Protein AF-A0A2N3A590-F1 (afdb_monomer)

Secondary structure (DSSP, 8-state):
-HHHHHHHHHHHHHHHHHHHHHHHHHHHHHHHHHHHHHHHHHTTT-HHHHHHHHHHHHHHHHHTT-HHHHHHHHHHHHHHHHHTT-HHHHHHHHHHHH--

Foldseek 3Di:
DVVVVVVVVVVVVVVVVVVVVVVVVVVLVVQLVVLQVVLVVCLVPPLPSSLVSLVVQLVSCVVVVPLVSNLSSLQSNLVSCVSVVNNPSNVVSNVVSVVD

pLDDT: mean 86.76, std 6.39, range [61.44, 94.56]

Nearest PDB structures (foldseek):
  4wnd-assembly1_A  TM=8.968E-01  e=2.221E-01  Homo sapiens
  3sf4-assembly3_C  TM=8.344E-01  e=9.842E-01  Homo sapiens
  5a6c-assembly2_A  TM=8.103E-01  e=8.288E-01  Homo sapiens
  4wng-assembly1_A  TM=7.939E-01  e=7.827E-01  Homo sapiens
  3ro3-assembly1_A  TM=7.142E-01  e=1.388E+00  Mus musculus

Radius of gyration: 19.72 Å; Cα contacts (8 Å, |Δi|>4): 91; chains: 1; bounding box: 42×24×63 Å

Solvent-accessible surface area (backbone atoms only — not comparable to full-atom values): 5096 Å² total; per-residue (Å²): 118,68,69,62,54,54,50,52,52,53,51,52,53,51,52,52,51,52,52,56,51,51,55,51,53,52,50,52,54,49,50,36,53,50,31,45,50,52,16,64,68,25,51,84,83,38,50,70,62,15,45,53,33,18,50,51,22,28,52,54,16,59,77,65,72,33,62,66,51,29,31,55,18,27,46,49,42,17,50,50,28,48,74,69,69,37,59,69,63,16,50,54,31,45,50,58,36,70,77,107

Mean predicted aligned error: 6.99 Å

Structure (mmCIF, N/CA/C/O backbone):
data_AF-A0A2N3A590-F1
#
_entry.id   AF-A0A2N3A590-F1
#
loop_
_atom_site.group_PDB
_atom_site.id
_atom_site.type_symbol
_atom_site.label_atom_id
_atom_site.label_alt_id
_atom_site.label_comp_id
_atom_site.label_asym_id
_atom_site.label_entity_id
_atom_site.label_seq_id
_atom_site.pdbx_PDB_ins_code
_atom_site.Cartn_x
_atom_site.Cartn_y
_atom_site.Cartn_z
_atom_site.occupancy
_atom_site.B_iso_or_equiv
_atom_site.auth_seq_id
_atom_site.auth_comp_id
_atom_site.auth_asym_id
_atom_site.auth_atom_id
_atom_site.pdbx_PDB_model_num
ATOM 1 N N . MET A 1 1 ? -28.755 2.018 46.245 1.00 61.44 1 MET A N 1
ATOM 2 C CA . MET A 1 1 ? -27.562 1.150 46.098 1.00 61.44 1 MET A CA 1
ATOM 3 C C . MET A 1 1 ? -27.493 0.512 44.710 1.00 61.44 1 MET A C 1
ATOM 5 O O . MET A 1 1 ? -26.431 0.550 44.107 1.00 61.44 1 MET A O 1
ATOM 9 N N . GLU A 1 2 ? -28.600 0.008 44.154 1.00 64.56 2 GLU A N 1
ATOM 10 C CA . GLU A 1 2 ? -28.607 -0.703 42.858 1.00 64.56 2 GLU A CA 1
ATOM 11 C C . GLU A 1 2 ? -28.225 0.162 41.639 1.00 64.56 2 GLU A C 1
ATOM 13 O O . GLU A 1 2 ? -27.503 -0.304 40.758 1.00 64.56 2 GLU A O 1
ATOM 18 N N . CYS A 1 3 ? -28.597 1.450 41.612 1.00 62.06 3 CYS A N 1
ATOM 19 C CA . CYS A 1 3 ? -28.248 2.343 40.495 1.00 62.06 3 CYS A CA 1
ATOM 20 C C . CYS A 1 3 ? -26.734 2.554 40.318 1.00 62.06 3 CYS A C 1
ATOM 22 O O . CYS A 1 3 ? -26.265 2.688 39.191 1.00 62.06 3 CYS A O 1
ATOM 24 N N . ILE A 1 4 ? -25.958 2.563 41.409 1.00 73.62 4 ILE A N 1
ATOM 25 C CA . ILE A 1 4 ? -24.497 2.746 41.355 1.00 73.62 4 ILE A CA 1
ATOM 26 C C . ILE A 1 4 ? -23.832 1.488 40.788 1.00 73.62 4 ILE A C 1
ATOM 28 O O . ILE A 1 4 ? -22.884 1.587 40.011 1.00 73.62 4 ILE A O 1
ATOM 32 N N . PHE A 1 5 ? -24.353 0.306 41.124 1.00 74.06 5 PHE A N 1
ATOM 33 C CA . PHE A 1 5 ? -23.852 -0.962 40.599 1.00 74.06 5 PHE A CA 1
ATOM 34 C C . PHE A 1 5 ? -24.128 -1.091 39.094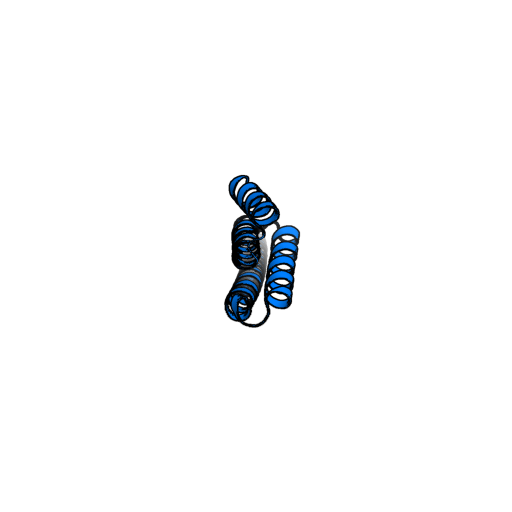 1.00 74.06 5 PHE A C 1
ATOM 36 O O . PHE A 1 5 ? -23.231 -1.421 38.320 1.00 74.06 5 PHE A O 1
ATOM 43 N N . TYR A 1 6 ? -25.337 -0.726 38.658 1.00 74.75 6 TYR A N 1
ATOM 44 C CA . TYR A 1 6 ? -25.716 -0.742 37.244 1.00 74.75 6 TYR A CA 1
ATOM 45 C C . TYR A 1 6 ? -24.915 0.269 36.404 1.00 74.75 6 TYR A C 1
ATOM 47 O O . TYR A 1 6 ? -24.506 -0.034 35.282 1.00 74.75 6 TYR A O 1
ATOM 55 N N . LEU A 1 7 ? -24.638 1.456 36.958 1.00 79.31 7 LEU A N 1
ATOM 56 C CA . LEU A 1 7 ? -23.824 2.475 36.294 1.00 79.31 7 LEU A CA 1
ATOM 57 C C . LEU A 1 7 ? -22.360 2.028 36.144 1.00 79.31 7 LEU A C 1
ATOM 59 O O . LEU A 1 7 ? -21.808 2.122 35.050 1.00 79.31 7 LEU A O 1
ATOM 63 N N . ASN A 1 8 ? -21.756 1.473 37.201 1.00 80.81 8 ASN A N 1
ATOM 64 C CA . ASN A 1 8 ? -20.388 0.942 37.148 1.00 80.81 8 ASN A CA 1
ATOM 65 C C . ASN A 1 8 ? -20.260 -0.236 36.172 1.00 80.81 8 ASN A C 1
ATOM 67 O O . ASN A 1 8 ? -19.292 -0.310 35.418 1.00 80.81 8 ASN A O 1
ATOM 71 N N . PHE A 1 9 ? -21.260 -1.120 36.126 1.00 84.69 9 PHE A N 1
ATOM 72 C CA . PHE A 1 9 ? -21.277 -2.243 35.191 1.00 84.69 9 PHE A CA 1
ATOM 73 C C . PHE A 1 9 ? -21.368 -1.782 33.725 1.00 84.69 9 PHE A C 1
ATOM 75 O O . PHE A 1 9 ? -20.624 -2.272 32.875 1.00 84.69 9 PHE A O 1
ATOM 82 N N . LYS A 1 10 ? -22.206 -0.777 33.419 1.00 86.69 10 LYS A N 1
ATOM 83 C CA . LYS A 1 10 ? -22.264 -0.168 32.076 1.00 86.69 10 LYS A CA 1
ATOM 84 C C . LYS A 1 10 ? -20.951 0.506 31.671 1.00 86.69 10 LYS A C 1
ATOM 86 O O . LYS A 1 10 ? -20.529 0.351 30.528 1.00 86.69 10 LYS A O 1
ATOM 91 N N . ILE A 1 11 ? -20.304 1.229 32.588 1.00 88.06 11 ILE A N 1
ATOM 92 C CA . ILE A 1 11 ? -19.013 1.890 32.331 1.00 88.06 11 ILE A CA 1
ATOM 93 C C . ILE A 1 11 ? -17.925 0.853 32.021 1.00 88.06 11 ILE A C 1
ATOM 95 O O . ILE A 1 11 ? -17.163 1.031 31.072 1.00 88.06 11 ILE A O 1
ATOM 99 N N . LEU A 1 12 ? -17.886 -0.256 32.767 1.00 90.25 12 LEU A N 1
ATOM 100 C CA . LEU A 1 12 ? -16.924 -1.337 32.544 1.00 90.25 12 LEU A CA 1
ATOM 101 C C . LEU A 1 12 ? -17.089 -1.984 31.158 1.00 90.25 12 LEU A C 1
ATOM 103 O O . LEU A 1 12 ? -16.102 -2.208 30.459 1.00 90.25 12 LEU A O 1
ATOM 107 N N . ILE A 1 13 ? -18.332 -2.238 30.734 1.00 90.75 13 ILE A N 1
ATOM 108 C CA . ILE A 1 13 ? -18.627 -2.774 29.396 1.00 90.75 13 ILE A CA 1
ATOM 109 C C . ILE A 1 13 ? -18.188 -1.794 28.303 1.00 90.75 13 ILE A C 1
ATOM 111 O O . ILE A 1 13 ? -17.590 -2.208 27.310 1.00 90.75 13 ILE A O 1
ATOM 115 N N . LEU A 1 14 ? -18.447 -0.496 28.485 1.00 89.50 14 LEU A N 1
ATOM 116 C CA . LEU A 1 14 ? -18.047 0.529 27.522 1.00 89.50 14 LEU A CA 1
ATOM 117 C C . LEU A 1 14 ? -16.518 0.600 27.374 1.00 89.50 14 LEU A C 1
ATOM 119 O O . LEU A 1 14 ? -16.013 0.661 26.256 1.00 89.50 14 LEU A O 1
ATOM 123 N N . LEU A 1 15 ? -15.778 0.528 28.484 1.00 90.31 15 LEU A N 1
ATOM 124 C CA . LEU A 1 15 ? -14.312 0.477 28.485 1.00 90.31 15 LEU A CA 1
ATOM 125 C C . LEU A 1 15 ? -13.774 -0.752 27.743 1.00 90.31 15 LEU A C 1
ATOM 127 O O . LEU A 1 15 ? -12.868 -0.622 26.922 1.00 90.31 15 LEU A O 1
ATOM 131 N N . LEU A 1 16 ? -14.351 -1.932 27.984 1.00 90.62 16 LEU A N 1
ATOM 132 C CA . LEU A 1 16 ? -13.968 -3.159 27.280 1.00 90.62 16 LEU A CA 1
ATOM 133 C C . LEU A 1 16 ? -14.202 -3.046 25.769 1.00 90.62 16 LEU A C 1
ATOM 135 O O . LEU A 1 16 ? -13.327 -3.409 24.983 1.00 90.62 16 LEU A O 1
ATOM 139 N N . LEU A 1 17 ? -15.345 -2.493 25.354 1.00 90.56 17 LEU A N 1
ATOM 140 C CA . LEU A 1 17 ? -15.649 -2.261 23.940 1.00 90.56 17 LEU A CA 1
ATOM 141 C C . LEU A 1 17 ? -14.647 -1.302 23.284 1.00 90.56 17 LEU A C 1
ATOM 143 O O . LEU A 1 17 ? -14.182 -1.574 22.177 1.00 90.56 17 LEU A O 1
ATOM 147 N N . LEU A 1 18 ? -14.266 -0.223 23.974 1.00 87.94 18 LEU A N 1
ATOM 148 C CA . LEU A 1 18 ? -13.269 0.731 23.478 1.00 87.94 18 LEU A CA 1
ATOM 149 C C . LEU A 1 18 ? -11.889 0.084 23.295 1.00 87.94 18 LEU A C 1
ATOM 151 O O . LEU A 1 18 ? -11.238 0.317 22.278 1.00 87.94 18 LEU A O 1
ATOM 155 N N . ILE A 1 19 ? -11.457 -0.762 24.235 1.00 90.38 19 ILE A N 1
ATOM 156 C CA . ILE A 1 19 ? -10.176 -1.481 24.140 1.00 90.38 19 ILE A CA 1
ATOM 157 C C . ILE A 1 19 ? -10.181 -2.446 22.949 1.00 90.38 19 ILE A C 1
ATOM 159 O O . ILE A 1 19 ? -9.231 -2.473 22.167 1.00 90.38 19 ILE A O 1
ATOM 163 N N . ILE A 1 20 ? -11.263 -3.208 22.771 1.00 89.56 20 ILE A N 1
ATOM 164 C CA . ILE A 1 20 ? -11.401 -4.146 21.648 1.00 89.56 20 ILE A CA 1
ATOM 165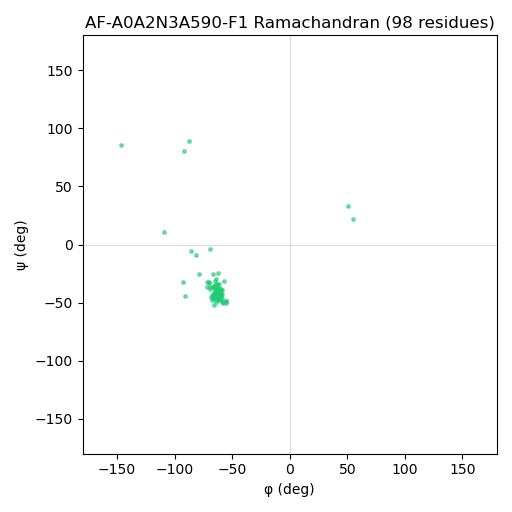 C C . ILE A 1 20 ? -11.356 -3.396 20.313 1.00 89.56 20 ILE A C 1
ATOM 167 O O . ILE A 1 20 ? -10.691 -3.839 19.374 1.00 89.56 20 ILE A O 1
ATOM 171 N N . PHE A 1 21 ? -12.036 -2.251 20.228 1.00 86.31 21 PHE A N 1
ATOM 172 C CA . PHE A 1 21 ? -12.042 -1.431 19.022 1.00 86.31 21 PHE A CA 1
ATOM 173 C C . PHE A 1 21 ? -10.651 -0.866 18.710 1.00 86.31 21 PHE A C 1
ATOM 175 O O . PHE A 1 21 ? -10.194 -0.964 17.571 1.00 86.31 21 PHE A O 1
ATOM 182 N N . LYS A 1 22 ? -9.935 -0.367 19.726 1.00 87.31 22 LYS A N 1
ATOM 183 C CA . LYS A 1 22 ? -8.557 0.124 19.578 1.00 87.31 22 LYS A CA 1
ATOM 184 C C . LYS A 1 22 ? -7.618 -0.962 19.053 1.00 87.31 22 LYS A C 1
ATOM 186 O O . LYS A 1 22 ? -6.930 -0.736 18.063 1.00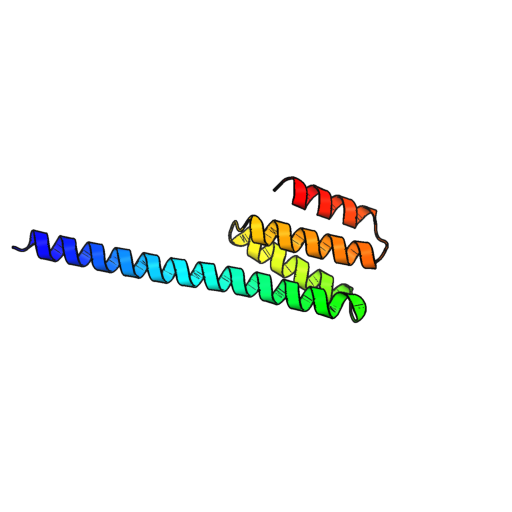 87.31 22 LYS A O 1
ATOM 191 N N . ASN A 1 23 ? -7.652 -2.156 19.646 1.00 88.94 23 ASN A N 1
ATOM 192 C CA . ASN A 1 23 ? -6.808 -3.273 19.212 1.00 88.94 23 ASN A CA 1
ATOM 193 C C . ASN A 1 23 ? -7.100 -3.692 17.764 1.00 88.94 23 ASN A C 1
ATOM 195 O O . ASN A 1 23 ? -6.185 -4.030 17.015 1.00 88.94 23 ASN A O 1
ATOM 199 N N . ARG A 1 24 ? -8.372 -3.654 17.342 1.00 87.56 24 ARG A N 1
ATOM 200 C CA . ARG A 1 24 ? -8.741 -3.933 15.947 1.00 87.56 24 ARG A CA 1
ATOM 201 C C . ARG A 1 24 ? -8.156 -2.907 14.981 1.00 87.56 24 ARG A C 1
ATOM 203 O O . ARG A 1 24 ? -7.619 -3.308 13.952 1.00 87.56 24 ARG A O 1
ATOM 210 N N . LEU A 1 25 ? -8.235 -1.618 15.312 1.00 84.56 25 LEU A N 1
ATOM 211 C CA . LEU A 1 25 ? -7.658 -0.553 14.487 1.00 84.56 25 LEU A CA 1
ATOM 212 C C . LEU A 1 25 ? -6.139 -0.689 14.362 1.00 84.56 25 LEU A C 1
ATOM 214 O O . LEU A 1 25 ? -5.608 -0.606 13.257 1.00 84.56 25 LEU A O 1
ATOM 218 N N . GLU A 1 26 ? -5.446 -0.956 15.470 1.00 88.44 26 GLU A N 1
ATOM 219 C CA . GLU A 1 26 ? -3.995 -1.173 15.465 1.00 88.44 26 GLU A CA 1
ATOM 220 C C . GLU A 1 26 ? -3.607 -2.358 14.575 1.00 88.44 26 GLU A C 1
ATOM 222 O O . GLU A 1 26 ? -2.674 -2.254 13.782 1.00 88.44 26 GLU A O 1
ATOM 227 N N . ASN A 1 27 ? -4.367 -3.454 14.625 1.00 90.31 27 ASN A N 1
ATOM 228 C CA . ASN A 1 27 ? -4.112 -4.618 13.780 1.00 90.31 27 ASN A CA 1
ATOM 229 C C . ASN A 1 27 ? -4.264 -4.305 12.279 1.00 90.31 27 ASN A C 1
ATOM 231 O O . ASN A 1 27 ? -3.456 -4.743 11.467 1.00 90.31 27 ASN A O 1
ATOM 235 N N . ILE A 1 28 ? -5.266 -3.503 11.901 1.00 89.12 28 ILE A N 1
ATOM 236 C CA . ILE A 1 28 ? -5.462 -3.065 10.508 1.00 89.12 28 ILE A CA 1
ATOM 237 C C . ILE A 1 28 ? -4.291 -2.193 10.043 1.00 89.12 28 ILE A C 1
ATOM 239 O O . ILE A 1 28 ? -3.766 -2.399 8.950 1.00 89.12 28 ILE A O 1
ATOM 243 N N . ILE A 1 29 ? -3.857 -1.241 10.874 1.00 89.38 29 ILE A N 1
ATOM 244 C CA . ILE A 1 29 ? -2.725 -0.357 10.557 1.00 89.38 29 ILE A CA 1
ATOM 245 C C . ILE A 1 29 ? -1.436 -1.168 10.390 1.00 89.38 29 ILE A C 1
ATOM 247 O O . ILE A 1 29 ? -0.679 -0.934 9.444 1.00 89.38 29 ILE A O 1
ATOM 251 N N . ASN A 1 30 ? -1.205 -2.143 11.269 1.00 91.31 30 ASN A N 1
ATOM 252 C CA . ASN A 1 30 ? -0.046 -3.027 11.194 1.00 91.31 30 ASN A CA 1
ATOM 253 C C . ASN A 1 30 ? -0.075 -3.895 9.930 1.00 91.31 30 ASN A C 1
ATOM 255 O O . ASN A 1 30 ? 0.955 -4.035 9.274 1.00 91.31 30 ASN A O 1
ATOM 259 N N . ASN A 1 31 ? -1.244 -4.416 9.547 1.00 93.19 31 ASN A N 1
ATOM 260 C CA . ASN A 1 31 ? -1.404 -5.194 8.317 1.00 93.19 31 ASN A CA 1
ATOM 261 C C . ASN A 1 31 ? -1.075 -4.366 7.070 1.00 93.19 31 ASN A C 1
ATOM 263 O O . ASN A 1 31 ? -0.287 -4.814 6.241 1.00 93.19 31 ASN A O 1
ATOM 267 N N . ILE A 1 32 ? -1.618 -3.148 6.960 1.00 91.69 32 ILE A N 1
ATOM 268 C CA . ILE A 1 32 ? -1.313 -2.237 5.844 1.00 91.69 32 ILE A CA 1
ATOM 269 C C . ILE A 1 32 ? 0.193 -1.948 5.808 1.00 91.69 32 ILE A C 1
ATOM 271 O O . ILE A 1 32 ? 0.837 -2.132 4.781 1.00 91.69 32 ILE A O 1
ATOM 275 N N . SER A 1 33 ? 0.781 -1.577 6.947 1.00 92.25 33 SER A N 1
ATOM 276 C CA . SER A 1 33 ? 2.214 -1.258 7.038 1.00 92.25 33 SER A CA 1
ATOM 277 C C . SER A 1 33 ? 3.106 -2.444 6.650 1.00 92.25 33 SER A C 1
ATOM 279 O O . SER A 1 33 ? 4.128 -2.271 5.984 1.00 92.25 33 SER A O 1
ATOM 281 N N . SER A 1 34 ? 2.715 -3.661 7.040 1.00 94.56 34 SER A N 1
ATOM 282 C CA . SER A 1 34 ? 3.428 -4.889 6.686 1.00 94.56 34 SER A CA 1
ATOM 283 C C . SER A 1 34 ? 3.385 -5.159 5.182 1.00 94.56 34 SER A C 1
ATOM 285 O O . SER A 1 34 ? 4.430 -5.436 4.595 1.00 94.56 34 SER A O 1
ATOM 287 N N . LEU A 1 35 ? 2.215 -5.021 4.548 1.00 92.88 35 LEU A N 1
ATOM 288 C CA . LEU A 1 35 ? 2.064 -5.192 3.099 1.00 92.88 35 LEU A CA 1
ATOM 289 C C . LEU A 1 35 ? 2.881 -4.160 2.318 1.00 92.88 35 LEU A C 1
ATOM 291 O O . LEU A 1 35 ? 3.570 -4.524 1.370 1.00 92.88 35 LEU A O 1
ATOM 295 N N . LEU A 1 36 ? 2.877 -2.896 2.749 1.00 92.19 36 LEU A N 1
ATOM 296 C CA . LEU A 1 36 ? 3.669 -1.844 2.106 1.00 92.19 36 LEU A CA 1
ATOM 297 C C . LEU A 1 36 ? 5.175 -2.081 2.248 1.00 92.19 36 LEU A C 1
ATOM 299 O O . LEU A 1 36 ? 5.923 -1.851 1.302 1.00 92.19 36 LEU A O 1
ATOM 303 N N . THR A 1 37 ? 5.623 -2.600 3.393 1.00 93.12 37 THR A N 1
ATOM 304 C CA . THR A 1 37 ? 7.032 -2.975 3.588 1.00 93.12 37 THR A CA 1
ATOM 305 C C . THR A 1 37 ? 7.427 -4.130 2.666 1.00 93.12 37 THR A C 1
ATOM 307 O O . THR A 1 37 ? 8.480 -4.082 2.036 1.00 93.12 37 THR A O 1
ATOM 310 N N . GLN A 1 38 ? 6.575 -5.152 2.543 1.00 92.69 38 GLN A N 1
ATOM 311 C CA . GLN A 1 38 ? 6.809 -6.273 1.626 1.00 92.69 38 GLN A CA 1
ATOM 312 C C . GLN A 1 38 ? 6.820 -5.816 0.164 1.00 92.69 38 GLN A C 1
ATOM 314 O O . GLN A 1 38 ? 7.729 -6.183 -0.575 1.00 92.69 38 GLN A O 1
ATOM 319 N N . SER A 1 39 ? 5.869 -4.961 -0.222 1.00 91.44 39 SER A N 1
ATOM 320 C CA . SER A 1 39 ? 5.832 -4.324 -1.540 1.00 91.44 39 SER A CA 1
ATOM 321 C C . SER A 1 39 ? 7.136 -3.580 -1.823 1.00 91.44 39 SER A C 1
ATOM 323 O O . SER A 1 39 ? 7.756 -3.817 -2.854 1.00 91.44 39 SER A O 1
ATOM 325 N N . SER A 1 40 ? 7.609 -2.753 -0.884 1.00 90.88 40 SER A N 1
ATOM 326 C CA . SER A 1 40 ? 8.865 -2.009 -1.032 1.00 90.88 40 SER A CA 1
ATOM 327 C C . SER A 1 40 ? 10.080 -2.912 -1.228 1.00 90.88 40 SER A C 1
ATOM 329 O O . SER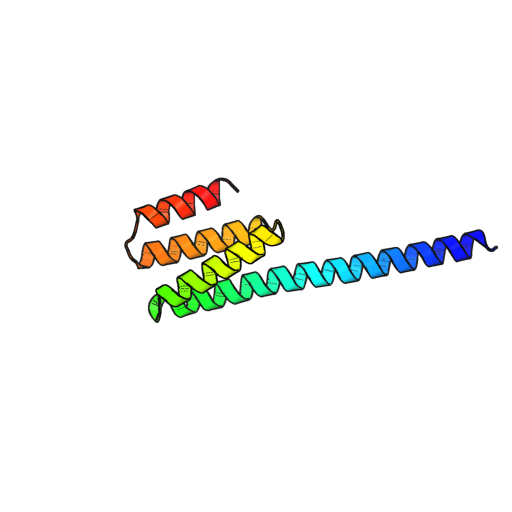 A 1 40 ? 10.959 -2.560 -2.006 1.00 90.88 40 SER A O 1
ATOM 331 N N . ASN A 1 41 ? 10.139 -4.057 -0.546 1.00 90.44 41 ASN A N 1
ATOM 332 C CA . ASN A 1 41 ? 11.251 -4.999 -0.687 1.00 90.44 41 ASN A CA 1
ATOM 333 C C . ASN A 1 41 ? 11.242 -5.708 -2.047 1.00 90.44 41 ASN A C 1
ATOM 335 O O . ASN A 1 41 ? 12.299 -6.030 -2.572 1.00 90.44 41 ASN A O 1
ATOM 339 N N . LEU A 1 42 ? 10.057 -5.943 -2.615 1.00 90.00 42 LEU A N 1
ATOM 340 C CA . LEU A 1 42 ? 9.894 -6.637 -3.893 1.00 90.00 42 LEU A CA 1
ATOM 341 C C . LEU A 1 42 ? 10.003 -5.708 -5.107 1.00 90.00 42 LEU A C 1
ATOM 343 O O . LEU A 1 42 ? 10.022 -6.194 -6.230 1.00 90.00 42 LEU A O 1
ATOM 347 N N . MET A 1 43 ? 10.108 -4.389 -4.917 1.00 85.81 43 MET A N 1
ATOM 348 C CA . MET A 1 43 ? 10.144 -3.420 -6.021 1.00 85.81 43 MET A CA 1
ATOM 349 C C . MET A 1 43 ? 11.269 -3.652 -7.038 1.00 85.81 43 MET A C 1
ATOM 351 O O . MET A 1 43 ? 11.107 -3.278 -8.199 1.00 85.81 43 MET A O 1
ATOM 355 N N . GLU A 1 44 ? 12.408 -4.191 -6.600 1.00 80.88 44 GLU A N 1
ATOM 356 C CA . GLU A 1 44 ? 13.577 -4.440 -7.455 1.00 80.88 44 GLU A CA 1
ATOM 357 C C . GLU A 1 44 ? 13.581 -5.861 -8.042 1.00 80.88 44 GLU A C 1
ATOM 359 O O . GLU A 1 44 ? 14.027 -6.047 -9.174 1.00 80.88 44 GLU A O 1
ATOM 364 N N . ASP A 1 45 ? 13.041 -6.837 -7.304 1.00 86.69 45 ASP A N 1
ATOM 365 C CA . ASP A 1 45 ? 13.069 -8.260 -7.667 1.00 86.69 45 ASP A CA 1
ATOM 366 C C . ASP A 1 45 ? 11.839 -8.699 -8.483 1.00 86.69 45 ASP A C 1
ATOM 368 O O . ASP A 1 45 ? 11.968 -9.416 -9.476 1.00 86.69 45 ASP A O 1
ATOM 372 N N . ASP A 1 46 ? 10.639 -8.276 -8.074 1.00 89.69 46 ASP A N 1
ATOM 373 C CA . ASP A 1 46 ? 9.356 -8.650 -8.679 1.00 89.69 46 ASP A CA 1
ATOM 374 C C . ASP A 1 46 ? 8.358 -7.487 -8.584 1.00 89.69 46 ASP A C 1
ATOM 376 O O . ASP A 1 46 ? 7.540 -7.362 -7.665 1.00 89.69 46 ASP A O 1
ATOM 380 N N . LEU A 1 47 ? 8.445 -6.607 -9.578 1.00 85.81 47 LEU A N 1
ATOM 381 C CA . LEU A 1 47 ? 7.610 -5.420 -9.669 1.00 85.81 47 LEU A CA 1
ATOM 382 C C . LEU A 1 47 ? 6.095 -5.727 -9.758 1.00 85.81 47 LEU A C 1
ATOM 384 O O . LEU A 1 47 ? 5.326 -5.032 -9.086 1.00 85.81 47 LEU A O 1
ATOM 388 N N . PRO A 1 48 ? 5.626 -6.729 -10.534 1.00 88.88 48 PRO A N 1
ATOM 389 C CA . PRO A 1 48 ? 4.229 -7.165 -10.490 1.00 88.88 48 PRO A CA 1
ATOM 390 C C . PRO A 1 48 ? 3.754 -7.560 -9.087 1.00 88.88 48 PRO A C 1
ATOM 392 O O . PRO A 1 48 ? 2.723 -7.060 -8.636 1.00 88.88 48 PRO A O 1
ATOM 395 N N . ALA A 1 49 ? 4.519 -8.384 -8.363 1.00 90.06 49 ALA A N 1
ATOM 396 C CA . ALA A 1 49 ? 4.150 -8.784 -7.005 1.00 90.06 49 ALA A CA 1
ATOM 397 C C . ALA A 1 49 ? 4.136 -7.589 -6.033 1.00 90.06 49 ALA A C 1
ATOM 399 O O . ALA A 1 49 ? 3.259 -7.489 -5.171 1.00 90.06 49 ALA A O 1
ATOM 400 N N . ALA A 1 50 ? 5.072 -6.646 -6.189 1.00 89.25 50 ALA A N 1
ATOM 401 C CA . ALA A 1 50 ? 5.097 -5.414 -5.405 1.00 89.25 50 ALA A CA 1
ATOM 402 C C . ALA A 1 50 ? 3.837 -4.555 -5.620 1.00 89.25 50 ALA A C 1
ATOM 404 O O . ALA A 1 50 ? 3.298 -4.007 -4.652 1.00 89.25 50 ALA A O 1
ATOM 405 N N . LEU A 1 51 ? 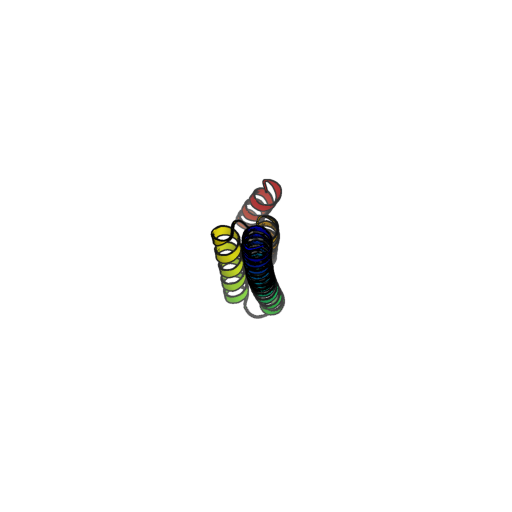3.354 -4.457 -6.863 1.00 89.75 51 LEU A N 1
ATOM 406 C CA . LEU A 1 51 ? 2.120 -3.747 -7.210 1.00 89.75 51 LEU A CA 1
ATOM 407 C C . LEU A 1 51 ? 0.879 -4.427 -6.629 1.00 89.75 51 LEU A C 1
ATOM 409 O O . LEU A 1 51 ? 0.035 -3.740 -6.052 1.00 89.75 51 LEU A O 1
ATOM 413 N N . ASP A 1 52 ? 0.782 -5.754 -6.726 1.00 93.06 52 ASP A N 1
ATOM 414 C CA . ASP A 1 52 ? -0.345 -6.510 -6.169 1.00 93.06 52 ASP A CA 1
ATOM 415 C C . ASP A 1 52 ? -0.462 -6.298 -4.652 1.00 93.06 52 ASP A C 1
ATOM 417 O O . ASP A 1 52 ? -1.540 -5.981 -4.142 1.00 93.06 52 ASP A O 1
ATOM 421 N N . LEU A 1 53 ? 0.663 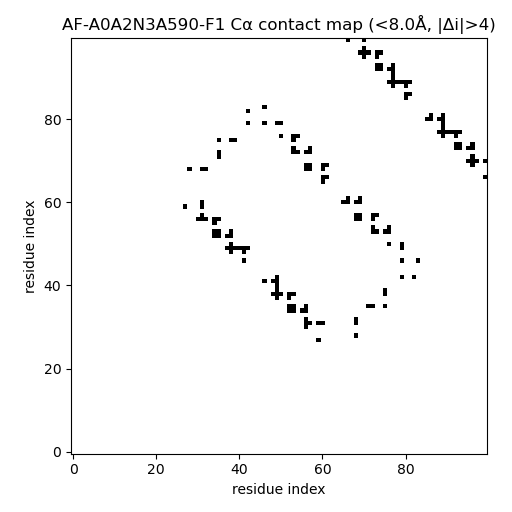-6.352 -3.931 1.00 91.94 53 LEU A N 1
ATOM 422 C CA . LEU A 1 53 ? 0.702 -6.091 -2.489 1.00 91.94 53 LEU A CA 1
ATOM 423 C C . LEU A 1 53 ? 0.297 -4.654 -2.133 1.00 91.94 53 LEU A C 1
ATOM 425 O O . LEU A 1 53 ? -0.389 -4.434 -1.131 1.00 91.94 53 LEU A O 1
ATOM 429 N N . ALA A 1 54 ? 0.702 -3.671 -2.941 1.00 91.56 54 ALA A N 1
ATOM 430 C CA . ALA A 1 54 ? 0.331 -2.277 -2.722 1.00 91.56 54 ALA A CA 1
ATOM 431 C C . ALA A 1 54 ? -1.169 -2.032 -2.986 1.00 91.56 54 ALA A C 1
ATOM 433 O O . ALA A 1 54 ? -1.812 -1.300 -2.232 1.00 91.56 54 ALA A O 1
ATOM 434 N N . HIS A 1 55 ? -1.755 -2.696 -3.987 1.00 92.06 55 HIS A N 1
ATOM 435 C CA . HIS A 1 55 ? -3.200 -2.661 -4.238 1.00 92.06 55 HIS A CA 1
ATOM 436 C C . HIS A 1 55 ? -4.011 -3.407 -3.174 1.00 92.06 55 HIS A C 1
ATOM 438 O O . HIS A 1 55 ? -5.126 -3.002 -2.839 1.00 92.06 55 HIS A O 1
ATOM 444 N N . ASP A 1 56 ? -3.481 -4.482 -2.599 1.00 93.31 56 ASP A N 1
ATOM 445 C CA . ASP A 1 56 ? -4.144 -5.157 -1.485 1.00 93.31 56 ASP A CA 1
ATOM 446 C C . ASP A 1 56 ? -4.132 -4.296 -0.214 1.00 93.31 56 ASP A C 1
ATOM 448 O O . ASP A 1 56 ? -5.153 -4.198 0.475 1.00 93.31 56 ASP A O 1
ATOM 452 N N . ALA A 1 57 ? -3.034 -3.580 0.049 1.00 91.31 57 ALA A N 1
ATOM 453 C CA . ALA A 1 57 ? -2.975 -2.567 1.102 1.00 91.31 57 ALA A CA 1
ATOM 454 C C . ALA A 1 57 ? -3.995 -1.433 0.870 1.00 91.31 57 ALA A C 1
ATOM 456 O O . ALA A 1 57 ? -4.718 -1.054 1.798 1.00 91.31 57 ALA A O 1
ATOM 457 N N . GLU A 1 58 ? -4.126 -0.961 -0.375 1.00 92.75 58 GLU A N 1
ATOM 458 C CA . GLU A 1 58 ? -5.113 0.043 -0.791 1.00 92.75 58 GLU A CA 1
ATOM 459 C C . GLU A 1 58 ? -6.550 -0.415 -0.489 1.00 92.75 58 GLU A C 1
ATOM 461 O O . GLU A 1 58 ? -7.303 0.306 0.170 1.00 92.75 58 GLU A O 1
ATOM 466 N N . LYS A 1 59 ? -6.929 -1.638 -0.893 1.00 93.00 59 LYS A N 1
ATOM 467 C CA . LYS A 1 59 ? -8.269 -2.207 -0.643 1.00 93.00 59 LYS A CA 1
ATOM 468 C C . LYS A 1 59 ? -8.590 -2.285 0.846 1.00 93.00 59 LYS A C 1
ATOM 470 O O . LYS A 1 59 ? -9.706 -1.957 1.252 1.00 93.00 59 LYS A O 1
ATOM 475 N N . ILE A 1 60 ? -7.628 -2.711 1.668 1.00 91.31 60 ILE A N 1
ATOM 476 C CA . ILE A 1 60 ? -7.800 -2.788 3.125 1.00 91.31 60 ILE A CA 1
ATOM 477 C C . ILE A 1 60 ? -7.976 -1.383 3.707 1.00 91.31 60 ILE A C 1
ATOM 479 O O . ILE A 1 60 ? -8.850 -1.181 4.552 1.00 91.31 60 ILE A O 1
ATOM 483 N N . ALA A 1 61 ? -7.188 -0.407 3.253 1.00 90.62 61 ALA A N 1
ATOM 484 C CA . ALA A 1 61 ? -7.312 0.973 3.699 1.00 90.62 61 ALA A CA 1
ATOM 485 C C . ALA A 1 61 ? -8.683 1.570 3.341 1.00 90.62 61 ALA A C 1
ATOM 487 O O . ALA A 1 61 ? -9.338 2.150 4.209 1.00 90.62 61 ALA A O 1
ATOM 488 N N . LEU A 1 62 ? -9.153 1.350 2.109 1.00 89.69 62 LEU A N 1
ATOM 489 C CA . LEU A 1 62 ? -10.469 1.779 1.624 1.00 89.69 62 LEU A CA 1
ATOM 490 C C . LEU A 1 62 ? -11.612 1.139 2.417 1.00 89.69 62 LEU A C 1
ATOM 492 O O . LEU A 1 62 ? -12.506 1.842 2.885 1.00 89.69 62 LEU A O 1
ATOM 496 N N . ALA A 1 63 ? -11.555 -0.177 2.641 1.00 90.19 63 ALA A N 1
ATOM 497 C CA . ALA A 1 63 ? -12.573 -0.908 3.396 1.00 90.19 63 ALA A CA 1
ATOM 498 C C . ALA A 1 63 ? -12.695 -0.443 4.859 1.00 90.19 63 ALA A C 1
ATOM 500 O O . ALA A 1 63 ? -13.747 -0.608 5.474 1.00 90.19 63 ALA A O 1
ATOM 501 N N . ASN A 1 64 ? -11.627 0.136 5.416 1.00 88.12 64 ASN A N 1
ATOM 502 C CA . ASN A 1 64 ? -11.574 0.605 6.800 1.00 88.12 64 ASN A CA 1
ATOM 503 C C . ASN A 1 64 ? -11.562 2.138 6.923 1.00 88.12 64 ASN A C 1
ATOM 505 O O . ASN A 1 64 ? -11.316 2.645 8.016 1.00 88.12 64 ASN A O 1
ATOM 509 N N . PHE A 1 65 ? -11.814 2.872 5.831 1.00 87.62 65 PHE A N 1
ATOM 510 C CA . PHE A 1 65 ? -11.783 4.342 5.784 1.00 87.62 65 PHE A CA 1
ATOM 511 C C . PHE A 1 65 ? -10.487 4.949 6.361 1.00 87.62 65 PHE A C 1
ATOM 513 O O . PHE A 1 65 ? -10.490 6.026 6.957 1.00 87.62 65 PHE A O 1
ATOM 520 N N . ASN A 1 66 ? -9.361 4.248 6.202 1.00 86.81 66 ASN A N 1
ATOM 521 C CA . ASN A 1 66 ? -8.057 4.685 6.685 1.00 86.81 66 ASN A CA 1
ATOM 522 C C . ASN A 1 66 ? -7.379 5.561 5.625 1.00 86.81 66 ASN A C 1
ATOM 524 O O . ASN A 1 66 ? -6.626 5.063 4.789 1.00 86.81 66 ASN A O 1
ATOM 528 N N . THR A 1 67 ? -7.635 6.869 5.672 1.00 88.25 67 THR A N 1
ATOM 529 C CA . THR A 1 67 ? -7.102 7.845 4.705 1.00 88.25 67 THR A CA 1
ATOM 530 C C . THR A 1 67 ? -5.578 7.873 4.671 1.00 88.25 67 THR A C 1
ATOM 532 O O . THR A 1 67 ? -4.989 7.911 3.595 1.00 88.25 67 THR A O 1
ATOM 535 N N . LYS A 1 68 ? -4.922 7.764 5.834 1.00 88.81 68 LYS A N 1
ATOM 536 C CA . LYS A 1 68 ? -3.459 7.702 5.910 1.00 88.81 68 LYS A CA 1
ATOM 537 C C . LYS A 1 68 ? -2.918 6.446 5.225 1.00 88.81 68 LYS A C 1
ATOM 539 O O . LYS A 1 68 ? -2.032 6.543 4.387 1.00 88.81 68 LYS A O 1
ATOM 544 N N . GLY A 1 69 ? -3.476 5.281 5.557 1.00 89.12 69 GLY A N 1
ATOM 545 C CA . GLY A 1 69 ? -3.083 4.015 4.934 1.00 89.12 69 GLY A CA 1
ATOM 546 C C . GLY A 1 69 ? -3.332 4.008 3.426 1.00 89.12 69 GLY A C 1
ATOM 547 O O . GLY A 1 69 ? -2.542 3.439 2.678 1.00 89.12 69 GLY A O 1
ATOM 548 N N . LEU A 1 70 ? -4.390 4.685 2.974 1.00 90.44 70 LEU A N 1
ATOM 549 C CA . LEU A 1 70 ? -4.702 4.846 1.559 1.00 90.44 70 LEU A CA 1
ATOM 550 C C . LEU A 1 70 ? -3.655 5.717 0.853 1.00 90.44 70 LEU A C 1
ATOM 552 O O . LEU A 1 70 ? -3.121 5.306 -0.172 1.00 90.44 70 LEU A O 1
ATOM 556 N N . ALA A 1 71 ? -3.305 6.870 1.429 1.00 89.25 71 ALA A N 1
ATOM 557 C CA . ALA A 1 71 ? -2.266 7.747 0.894 1.00 89.25 71 ALA A CA 1
ATOM 558 C C . ALA A 1 71 ? -0.894 7.052 0.838 1.00 89.25 71 ALA A C 1
ATOM 560 O O . ALA A 1 71 ? -0.204 7.129 -0.180 1.00 89.25 71 ALA A O 1
ATOM 561 N N . ASP A 1 72 ? -0.523 6.320 1.894 1.00 91.12 72 ASP A N 1
ATOM 562 C CA . ASP A 1 72 ? 0.721 5.544 1.940 1.00 91.12 72 ASP A CA 1
ATOM 563 C C . ASP A 1 72 ? 0.730 4.433 0.868 1.00 91.12 72 ASP A C 1
ATOM 565 O O . ASP A 1 72 ? 1.746 4.225 0.200 1.00 91.12 72 ASP A O 1
ATOM 569 N N . SER A 1 73 ? -0.413 3.778 0.631 1.00 91.44 73 SER A N 1
ATOM 570 C CA . SER A 1 73 ? -0.555 2.749 -0.413 1.00 91.44 73 SER A CA 1
ATOM 571 C C . SER A 1 73 ? -0.459 3.331 -1.823 1.00 91.44 73 SER A C 1
ATOM 573 O O . SER A 1 73 ? 0.293 2.822 -2.651 1.00 91.44 73 SER A O 1
ATOM 575 N N . LEU A 1 74 ? -1.143 4.444 -2.094 1.00 90.81 74 LEU A N 1
ATOM 576 C CA . LEU A 1 74 ? -1.081 5.132 -3.388 1.00 90.81 74 LEU A CA 1
ATOM 577 C C . LEU A 1 74 ? 0.318 5.673 -3.685 1.00 90.81 74 LEU A C 1
ATOM 579 O O . LEU A 1 74 ? 0.784 5.602 -4.823 1.00 90.81 74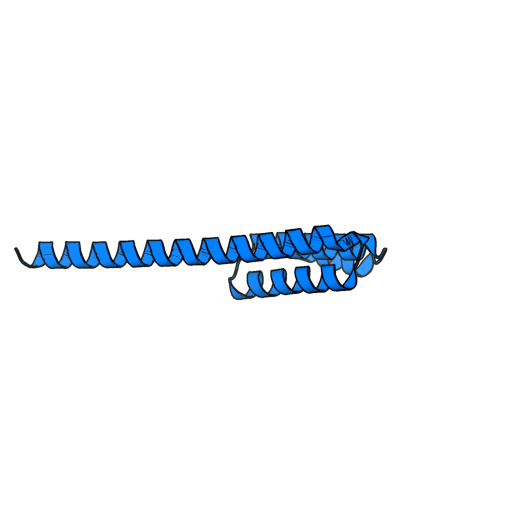 LEU A O 1
ATOM 583 N N . LYS A 1 75 ? 1.023 6.164 -2.661 1.00 91.06 75 LYS A N 1
ATOM 584 C CA . LYS A 1 75 ? 2.430 6.549 -2.783 1.00 91.06 75 LYS A CA 1
ATOM 585 C C . LYS A 1 75 ? 3.293 5.354 -3.187 1.00 91.06 75 LYS A C 1
ATOM 587 O O . LYS A 1 75 ? 4.137 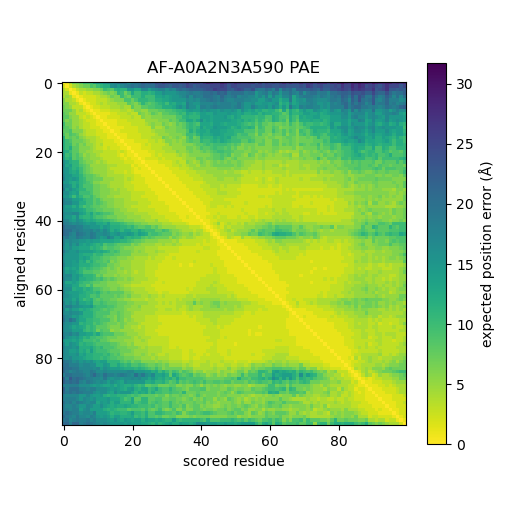5.496 -4.069 1.00 91.06 75 LYS A O 1
ATOM 592 N N . GLN A 1 76 ? 3.074 4.190 -2.581 1.00 90.19 76 GLN A N 1
ATOM 593 C CA . GLN A 1 76 ? 3.819 2.979 -2.914 1.00 90.19 76 GLN A CA 1
ATOM 594 C C . GLN A 1 76 ? 3.530 2.496 -4.344 1.00 90.19 76 GLN A C 1
ATOM 596 O O . GLN A 1 76 ? 4.458 2.155 -5.076 1.00 90.19 76 GLN A O 1
ATOM 601 N N . ILE A 1 77 ? 2.270 2.558 -4.783 1.00 90.81 77 ILE A N 1
ATOM 602 C CA . ILE A 1 77 ? 1.870 2.280 -6.171 1.00 90.81 77 ILE A CA 1
ATOM 603 C C . ILE A 1 77 ? 2.582 3.235 -7.140 1.00 90.81 77 ILE A C 1
ATOM 605 O O . ILE A 1 77 ? 3.149 2.799 -8.142 1.00 90.81 77 ILE A O 1
ATOM 609 N N . ALA A 1 78 ? 2.611 4.535 -6.827 1.00 88.75 78 ALA A N 1
ATOM 610 C CA . ALA A 1 78 ? 3.306 5.529 -7.641 1.00 88.75 78 ALA A CA 1
ATOM 611 C C . ALA A 1 78 ? 4.813 5.241 -7.737 1.00 88.75 78 ALA A C 1
ATOM 613 O O . ALA A 1 78 ? 5.387 5.335 -8.819 1.00 88.75 78 ALA A O 1
ATOM 614 N N . LEU A 1 79 ? 5.453 4.838 -6.634 1.00 89.00 79 LEU A N 1
ATOM 615 C CA . LEU A 1 79 ? 6.860 4.430 -6.640 1.00 89.00 79 LEU A CA 1
ATOM 616 C C . LEU A 1 79 ? 7.088 3.205 -7.534 1.00 89.00 79 LEU A C 1
ATOM 618 O O . LEU A 1 79 ? 8.048 3.183 -8.302 1.00 89.00 79 LEU A O 1
ATOM 622 N N . CYS A 1 80 ? 6.195 2.214 -7.491 1.00 88.38 80 CYS A N 1
ATOM 623 C CA . CYS A 1 80 ? 6.307 1.023 -8.332 1.00 88.38 80 CYS A CA 1
ATOM 624 C C . CYS A 1 80 ? 6.199 1.388 -9.821 1.00 88.38 80 CYS A C 1
ATOM 626 O O . CYS A 1 80 ? 7.054 1.011 -10.622 1.00 88.38 80 CYS A O 1
ATOM 628 N N . TYR A 1 81 ? 5.208 2.196 -10.204 1.00 87.31 81 TYR A N 1
ATOM 629 C CA . TYR A 1 81 ? 5.089 2.659 -11.589 1.00 87.31 81 TYR A CA 1
ATOM 630 C C . TYR A 1 81 ? 6.253 3.554 -12.026 1.00 87.31 81 TYR A C 1
ATOM 632 O O . TYR A 1 81 ? 6.658 3.492 -13.189 1.00 87.31 81 TYR A O 1
ATOM 640 N N . SER A 1 82 ? 6.835 4.328 -11.107 1.00 86.38 82 SER A N 1
ATOM 641 C CA . SER A 1 82 ? 8.037 5.117 -11.377 1.00 86.38 82 SER A CA 1
ATOM 642 C C . SER A 1 82 ? 9.227 4.211 -11.693 1.00 86.38 82 SER A C 1
ATOM 644 O O . SER A 1 82 ? 9.943 4.470 -12.659 1.00 86.38 82 SER A O 1
ATOM 646 N N . ASN A 1 83 ? 9.409 3.120 -10.941 1.00 84.56 83 ASN A N 1
ATOM 647 C CA . ASN A 1 83 ? 10.430 2.109 -11.236 1.00 84.56 83 ASN A CA 1
ATOM 648 C C . ASN A 1 83 ? 10.177 1.423 -12.586 1.00 84.56 83 ASN A C 1
ATOM 650 O O . ASN A 1 83 ? 11.116 1.155 -13.331 1.00 84.56 83 ASN A O 1
ATOM 654 N N . ALA A 1 84 ? 8.909 1.232 -12.957 1.00 84.50 84 ALA A N 1
ATOM 655 C CA . ALA A 1 84 ? 8.507 0.732 -14.272 1.00 84.50 84 ALA A CA 1
ATOM 656 C C . ALA A 1 84 ? 8.749 1.727 -15.427 1.00 84.50 84 ALA A C 1
ATOM 658 O O . ALA A 1 84 ? 8.435 1.412 -16.574 1.00 84.50 84 ALA A O 1
ATOM 659 N N . SER A 1 85 ? 9.217 2.951 -15.143 1.00 86.56 85 SER A N 1
ATOM 660 C CA . SER A 1 85 ? 9.233 4.085 -16.085 1.00 86.56 85 SER A CA 1
ATOM 661 C C . SER A 1 85 ? 7.853 4.421 -16.682 1.00 86.56 85 SER A C 1
ATOM 663 O O . SER A 1 85 ? 7.750 5.070 -17.724 1.00 86.56 85 SER A O 1
ATOM 665 N N . ASN A 1 86 ? 6.767 4.013 -16.016 1.00 84.19 86 ASN A N 1
ATOM 666 C CA . ASN A 1 86 ? 5.397 4.323 -16.410 1.00 84.19 86 ASN A CA 1
ATOM 667 C C . ASN A 1 86 ? 4.924 5.605 -15.710 1.00 84.19 86 ASN A C 1
ATOM 669 O O . ASN A 1 86 ? 4.213 5.594 -14.701 1.00 84.19 86 ASN A O 1
ATOM 673 N N . TYR A 1 87 ? 5.336 6.743 -16.264 1.00 78.88 87 TYR A N 1
ATOM 674 C CA . TYR A 1 87 ? 5.061 8.057 -15.682 1.00 78.88 87 TYR A CA 1
ATOM 675 C C . TYR A 1 87 ? 3.573 8.442 -15.690 1.00 78.88 87 TYR A C 1
ATOM 677 O O . TYR A 1 87 ? 3.146 9.213 -14.831 1.00 78.88 87 TYR A O 1
ATOM 685 N N . ALA A 1 88 ? 2.774 7.897 -16.614 1.00 82.31 88 ALA A N 1
ATOM 686 C CA . ALA A 1 88 ? 1.345 8.196 -16.706 1.00 82.31 88 ALA A CA 1
ATOM 687 C C . ALA A 1 88 ? 0.581 7.677 -15.477 1.00 82.31 88 ALA A C 1
ATOM 689 O O . ALA A 1 88 ? -0.101 8.446 -14.796 1.00 82.31 88 ALA A O 1
ATOM 690 N N . GLU A 1 89 ? 0.757 6.396 -15.143 1.00 80.44 89 GLU A N 1
ATOM 691 C CA . GLU A 1 89 ? 0.115 5.797 -13.966 1.00 80.44 89 GLU A CA 1
ATOM 692 C C . GLU A 1 89 ? 0.737 6.303 -12.656 1.00 80.44 89 GLU A C 1
ATOM 694 O O . GLU A 1 89 ? 0.021 6.532 -11.682 1.00 80.44 89 GLU A O 1
ATOM 699 N N . THR A 1 90 ? 2.042 6.604 -12.654 1.00 81.75 90 THR A N 1
ATOM 700 C CA . THR A 1 90 ? 2.713 7.266 -11.520 1.00 81.75 90 THR A CA 1
ATOM 701 C C . THR A 1 90 ? 2.029 8.584 -11.162 1.00 81.75 90 THR A C 1
ATOM 703 O O . THR A 1 90 ? 1.695 8.824 -10.002 1.00 81.75 90 THR A O 1
ATOM 706 N N . MET A 1 91 ? 1.800 9.447 -12.157 1.00 79.50 91 MET A N 1
ATOM 707 C CA . MET A 1 91 ? 1.222 10.771 -11.934 1.00 79.50 91 MET A CA 1
ATOM 708 C C . MET A 1 91 ? -0.234 10.686 -11.478 1.00 79.50 91 MET A C 1
ATOM 710 O O . MET A 1 91 ? -0.647 11.449 -10.608 1.00 79.50 91 MET A O 1
ATOM 714 N N . LYS A 1 92 ? -0.995 9.728 -12.012 1.00 85.62 92 LYS A N 1
ATOM 715 C CA . LYS A 1 92 ? -2.375 9.463 -11.597 1.00 85.62 92 LYS A CA 1
ATOM 716 C C . LYS A 1 92 ? -2.454 9.008 -10.137 1.00 85.62 92 LYS A C 1
ATOM 718 O O . LYS A 1 92 ? -3.242 9.562 -9.374 1.00 85.62 92 LYS A O 1
ATOM 723 N N . ALA A 1 93 ? -1.609 8.059 -9.733 1.00 78.38 93 ALA A N 1
ATOM 724 C CA . ALA A 1 93 ? -1.545 7.586 -8.350 1.00 78.38 93 ALA A CA 1
ATOM 725 C C . ALA A 1 93 ? -1.069 8.688 -7.385 1.00 78.38 93 ALA A C 1
ATOM 727 O O . ALA A 1 93 ? -1.658 8.882 -6.323 1.00 78.38 93 ALA A O 1
ATOM 728 N N . ALA A 1 94 ? -0.055 9.466 -7.776 1.00 80.94 94 ALA A N 1
ATOM 729 C CA . ALA A 1 94 ? 0.450 10.582 -6.977 1.00 80.94 94 ALA A CA 1
ATOM 730 C C . ALA A 1 94 ? -0.572 11.723 -6.832 1.00 80.94 94 ALA A C 1
ATOM 732 O O . ALA A 1 94 ? -0.649 12.347 -5.773 1.00 80.94 94 ALA A O 1
ATOM 733 N N . LEU A 1 95 ? -1.367 11.995 -7.873 1.00 83.81 95 LEU A N 1
ATOM 734 C CA . LEU A 1 95 ? -2.448 12.975 -7.805 1.00 83.81 95 LEU A CA 1
ATOM 735 C C . LEU A 1 95 ? -3.537 12.511 -6.837 1.00 83.81 95 LEU A C 1
ATOM 737 O O . LEU A 1 95 ? -3.921 13.276 -5.958 1.00 83.81 95 LEU A O 1
ATOM 741 N N . HIS A 1 96 ? -3.951 11.247 -6.933 1.00 84.56 96 HIS A N 1
ATOM 742 C CA . HIS A 1 96 ? -4.942 10.676 -6.025 1.00 84.56 96 HIS A CA 1
ATOM 743 C C . HIS A 1 96 ? -4.462 10.717 -4.565 1.00 84.56 96 HIS A C 1
ATOM 745 O O . HIS A 1 96 ? -5.220 11.087 -3.678 1.00 84.56 96 HIS A O 1
ATOM 751 N N . ALA A 1 97 ? -3.179 10.440 -4.310 1.00 78.38 97 ALA A N 1
ATOM 752 C CA . ALA A 1 97 ? -2.599 10.555 -2.972 1.00 78.38 97 ALA A CA 1
ATOM 753 C C . ALA A 1 97 ? -2.598 11.995 -2.424 1.00 78.38 97 ALA A C 1
ATOM 755 O O . ALA A 1 97 ? -2.643 12.183 -1.214 1.00 78.38 97 ALA A O 1
ATOM 756 N N . LYS A 1 98 ? -2.519 13.011 -3.295 1.00 79.50 98 LYS A N 1
ATOM 757 C CA . LYS A 1 98 ? -2.517 14.432 -2.910 1.00 79.50 98 LYS A CA 1
ATOM 758 C C . LYS A 1 98 ? -3.917 14.963 -2.581 1.00 79.50 98 LYS A C 1
ATOM 760 O O . LYS A 1 98 ? -4.033 15.962 -1.877 1.00 79.50 98 LYS A O 1
ATOM 765 N N . GLU A 1 99 ? -4.954 14.350 -3.139 1.00 79.56 99 GLU A N 1
ATOM 766 C CA . GLU A 1 99 ? -6.351 14.754 -2.943 1.00 79.56 99 GLU A CA 1
ATOM 767 C C . GLU A 1 99 ? -6.963 14.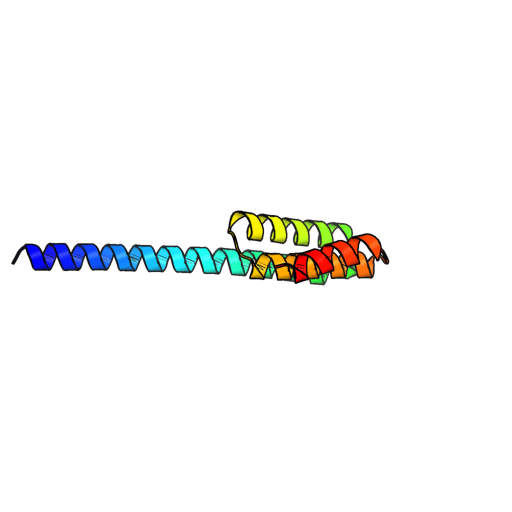219 -1.632 1.00 79.56 99 GLU A C 1
ATOM 769 O O . GLU A 1 99 ? -8.063 14.638 -1.268 1.00 79.56 99 GLU A O 1
ATOM 774 N N . LEU A 1 100 ? -6.251 13.330 -0.927 1.00 72.88 100 LEU A N 1
ATOM 775 C CA . LEU A 1 100 ? -6.630 12.706 0.350 1.00 72.88 100 LEU A CA 1
ATOM 776 C C . LEU A 1 100 ? -6.057 13.445 1.567 1.00 72.88 100 LEU A C 1
ATOM 778 O O . LEU A 1 100 ? -6.744 13.430 2.615 1.00 72.88 100 LEU A O 1
#

Sequence (100 aa):
MECIFYLNFKILILLLLLIIFKNRLENIINNISSLLTQSSNLMEDDLPAALDLAHDAEKIALANFNTKGLADSLKQIALCYSNASNYAETMKAALHAKEL